Protein AF-A0A7S3HF59-F1 (afdb_monomer_lite)

Structure (mmCIF, N/CA/C/O backbone):
data_AF-A0A7S3HF59-F1
#
_entry.id   AF-A0A7S3HF59-F1
#
loop_
_atom_site.group_PDB
_atom_site.id
_atom_site.type_symbol
_atom_site.label_atom_id
_atom_site.label_alt_id
_atom_site.label_comp_id
_atom_site.label_asym_id
_atom_site.label_entity_id
_atom_site.label_seq_id
_atom_site.pdbx_PDB_ins_code
_atom_site.Cartn_x
_atom_site.Cartn_y
_atom_site.Cartn_z
_atom_site.occupancy
_atom_site.B_iso_or_equiv
_atom_site.auth_seq_id
_atom_site.auth_comp_id
_atom_site.auth_asym_id
_atom_site.auth_atom_id
_atom_site.pdbx_PDB_model_num
ATOM 1 N N . SER A 1 1 ? 33.822 17.112 -40.827 1.00 57.09 1 SER A N 1
ATOM 2 C CA . SER A 1 1 ? 34.136 17.252 -39.387 1.00 57.09 1 SER A CA 1
ATOM 3 C C . SER A 1 1 ? 32.892 17.446 -38.511 1.00 57.09 1 SER A C 1
ATOM 5 O O . SER A 1 1 ? 32.850 16.841 -37.453 1.00 57.09 1 SER A O 1
ATOM 7 N N . SER A 1 2 ? 31.855 18.187 -38.935 1.00 55.84 2 SER A N 1
ATOM 8 C CA . SER A 1 2 ? 30.647 18.466 -38.117 1.00 55.84 2 SER A CA 1
ATOM 9 C C . SER A 1 2 ? 29.689 17.283 -37.843 1.00 55.84 2 SER A C 1
ATOM 11 O O . SER A 1 2 ? 28.862 17.378 -36.943 1.00 55.84 2 SER A O 1
ATOM 13 N N . LEU A 1 3 ? 29.759 16.178 -38.597 1.00 51.94 3 LEU A N 1
ATOM 14 C CA . LEU A 1 3 ? 28.890 15.002 -38.384 1.00 51.94 3 LEU A CA 1
ATOM 15 C C . LEU A 1 3 ? 29.371 14.096 -37.235 1.00 51.94 3 LEU A C 1
ATOM 17 O O . LEU A 1 3 ? 28.558 13.496 -36.537 1.00 51.94 3 LEU A O 1
ATOM 21 N N . TYR A 1 4 ? 30.684 14.042 -37.001 1.00 52.06 4 TYR A N 1
ATOM 22 C CA . TYR A 1 4 ? 31.287 13.193 -35.968 1.00 52.06 4 TYR A CA 1
ATOM 23 C C . TYR A 1 4 ? 31.115 13.768 -34.559 1.00 52.06 4 TYR A C 1
ATOM 25 O O . TYR A 1 4 ? 30.962 13.014 -33.603 1.00 52.06 4 TYR A O 1
ATOM 33 N N . THR A 1 5 ? 31.081 15.097 -34.419 1.00 53.34 5 THR A N 1
ATOM 34 C CA . THR A 1 5 ? 30.805 15.753 -33.135 1.00 53.34 5 THR A CA 1
ATOM 35 C C . THR A 1 5 ? 29.376 15.494 -32.667 1.00 53.34 5 THR A C 1
ATOM 37 O O . THR A 1 5 ? 29.192 15.194 -31.494 1.00 53.34 5 THR A O 1
ATOM 40 N N . CYS A 1 6 ? 28.389 15.501 -33.570 1.00 52.31 6 CYS A N 1
ATOM 41 C CA . CYS A 1 6 ? 26.992 15.229 -33.222 1.00 52.31 6 CYS A CA 1
ATOM 42 C C . CYS A 1 6 ? 26.791 13.780 -32.734 1.00 52.31 6 CYS A C 1
ATOM 44 O O . CYS A 1 6 ? 26.218 13.576 -31.668 1.00 52.31 6 CYS A O 1
ATOM 46 N N . GLN A 1 7 ? 27.366 12.782 -33.422 1.00 55.38 7 GLN A N 1
ATOM 47 C CA . GLN A 1 7 ? 27.322 11.379 -32.975 1.00 55.38 7 GLN A CA 1
ATOM 48 C C . GLN A 1 7 ? 27.998 11.150 -31.615 1.00 55.38 7 GLN A C 1
ATOM 50 O O . GLN A 1 7 ? 27.508 10.350 -30.817 1.00 55.38 7 GLN A O 1
ATOM 55 N N . LEU A 1 8 ? 29.098 11.850 -31.324 1.00 56.16 8 LEU A N 1
ATOM 56 C CA . LEU A 1 8 ? 29.808 11.694 -30.055 1.00 56.16 8 LEU A CA 1
ATOM 57 C C . LEU A 1 8 ? 28.999 12.262 -28.877 1.00 56.16 8 LEU A C 1
ATOM 59 O O . LEU A 1 8 ? 28.932 11.629 -27.826 1.00 56.16 8 LEU A O 1
ATOM 63 N N . THR A 1 9 ? 28.325 13.407 -29.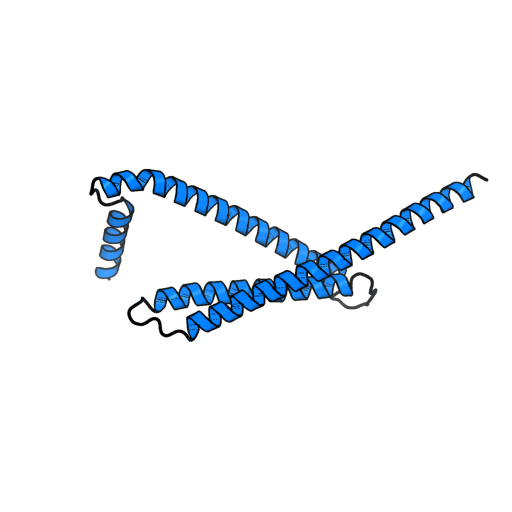057 1.00 57.34 9 THR A N 1
ATOM 64 C CA . THR A 1 9 ? 27.446 13.983 -28.021 1.00 57.34 9 THR A CA 1
ATOM 65 C C . THR A 1 9 ? 26.196 13.126 -27.799 1.00 57.34 9 THR A C 1
ATOM 67 O O . THR A 1 9 ? 25.771 12.940 -26.658 1.00 57.34 9 THR A O 1
ATOM 70 N N . SER A 1 10 ? 25.636 12.535 -28.862 1.00 58.25 10 SER A N 1
ATOM 71 C CA . SER A 1 10 ? 24.507 11.597 -28.757 1.00 58.25 10 SER A CA 1
ATOM 72 C C . SER A 1 10 ? 24.890 10.298 -28.043 1.00 58.25 10 SER A C 1
ATOM 74 O O . SER A 1 10 ? 24.118 9.797 -27.233 1.00 58.25 10 SER A O 1
ATOM 76 N N . CYS A 1 11 ? 26.089 9.762 -28.290 1.00 55.81 11 CYS A N 1
ATOM 77 C CA . CYS A 1 11 ? 26.578 8.569 -27.593 1.00 55.81 11 CYS A CA 1
ATOM 78 C C . CYS A 1 11 ? 26.899 8.834 -26.118 1.00 55.81 11 CYS A C 1
ATOM 80 O O . CYS A 1 11 ? 26.589 7.988 -25.282 1.00 55.81 11 CYS A O 1
ATOM 82 N N . LEU A 1 12 ? 27.485 9.990 -25.782 1.00 59.31 12 LEU A N 1
ATOM 83 C CA . LEU A 1 12 ? 27.787 10.337 -24.388 1.00 59.31 12 LEU A CA 1
ATOM 84 C C . LEU A 1 12 ? 26.500 10.486 -23.564 1.00 59.31 12 LEU A C 1
ATOM 86 O O . LEU A 1 12 ? 26.357 9.879 -22.508 1.00 59.31 12 LEU A O 1
ATOM 90 N N . THR A 1 13 ? 25.521 11.214 -24.104 1.00 60.78 13 THR A N 1
ATOM 91 C CA . THR A 1 13 ? 24.211 11.389 -23.457 1.00 60.78 13 THR A CA 1
ATOM 92 C C . THR A 1 13 ? 23.420 10.080 -23.392 1.00 60.78 13 THR A C 1
ATOM 94 O O . THR A 1 13 ? 22.786 9.803 -22.378 1.00 60.78 13 THR A O 1
ATOM 97 N N . ALA A 1 14 ? 23.500 9.216 -24.410 1.00 61.22 14 ALA A N 1
ATOM 98 C CA . ALA A 1 14 ? 22.896 7.882 -24.365 1.00 61.22 14 ALA A CA 1
ATOM 99 C C . ALA A 1 14 ? 23.549 6.963 -23.315 1.00 61.22 14 ALA A C 1
ATOM 101 O O . ALA A 1 14 ? 22.856 6.170 -22.675 1.00 61.22 14 ALA A O 1
ATOM 102 N N . PHE A 1 15 ? 24.864 7.074 -23.110 1.00 58.91 15 PHE A N 1
ATOM 103 C CA . PHE A 1 15 ? 25.590 6.309 -22.097 1.00 58.91 15 PHE A CA 1
ATOM 104 C C . PHE A 1 15 ? 25.218 6.740 -20.674 1.00 58.91 15 PHE A C 1
ATOM 106 O O . PHE A 1 15 ? 24.954 5.884 -19.823 1.00 58.91 15 PHE A O 1
ATOM 113 N N . ASP A 1 16 ? 2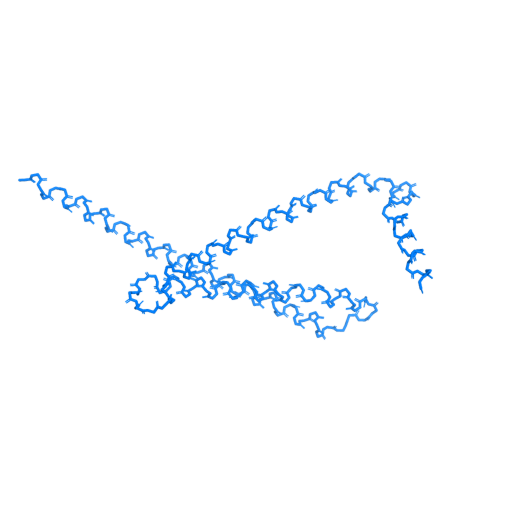5.108 8.047 -20.434 1.00 66.88 16 ASP A N 1
ATOM 114 C CA . ASP A 1 16 ? 24.647 8.585 -19.152 1.00 66.88 16 ASP A CA 1
ATOM 115 C C . ASP A 1 16 ? 23.187 8.200 -18.872 1.00 66.88 16 ASP A C 1
ATOM 117 O O . ASP A 1 16 ? 22.863 7.763 -17.766 1.00 66.88 16 ASP A O 1
ATOM 121 N N . MET A 1 17 ? 22.319 8.234 -19.888 1.00 65.56 17 MET A N 1
ATOM 122 C CA . MET A 1 17 ? 20.915 7.819 -19.760 1.00 65.56 17 MET A CA 1
ATOM 123 C C . MET A 1 17 ? 20.759 6.314 -19.492 1.00 65.56 17 MET A C 1
ATOM 125 O O . MET A 1 17 ? 19.905 5.910 -18.701 1.00 65.56 17 MET A O 1
ATOM 129 N N . ALA A 1 18 ? 21.599 5.465 -20.092 1.00 74.19 18 ALA A N 1
ATOM 130 C CA . ALA A 1 18 ? 21.586 4.026 -19.831 1.00 74.19 18 ALA A CA 1
ATOM 131 C C . ALA A 1 18 ? 22.042 3.692 -18.400 1.00 74.19 18 ALA A C 1
ATOM 133 O O . ALA A 1 18 ? 21.447 2.837 -17.739 1.00 74.19 18 ALA A O 1
ATOM 134 N N . ARG A 1 19 ? 23.068 4.391 -17.897 1.00 77.31 19 ARG A N 1
ATOM 135 C CA . ARG A 1 19 ? 23.538 4.255 -16.510 1.00 77.31 19 ARG A CA 1
ATOM 136 C C . ARG A 1 19 ? 22.492 4.727 -15.509 1.00 77.31 19 ARG A C 1
ATOM 138 O O . ARG A 1 19 ? 22.211 4.007 -14.553 1.00 77.31 19 ARG A O 1
ATOM 145 N N . LEU A 1 20 ? 21.884 5.883 -15.763 1.00 78.44 20 LEU A N 1
ATOM 146 C CA . LEU A 1 20 ? 20.831 6.443 -14.922 1.00 78.44 20 LEU A CA 1
ATOM 147 C C . LEU A 1 20 ? 19.638 5.481 -14.815 1.00 78.44 20 LEU A C 1
ATOM 149 O O . LEU A 1 20 ? 19.186 5.179 -13.714 1.00 78.44 20 LEU A O 1
ATOM 153 N N . ASN A 1 21 ? 19.192 4.914 -15.940 1.00 80.88 21 ASN A N 1
ATOM 154 C CA . ASN A 1 21 ? 18.106 3.933 -15.961 1.00 80.88 21 ASN A CA 1
ATOM 155 C C . ASN A 1 21 ? 18.432 2.670 -15.141 1.00 80.88 21 ASN A C 1
ATOM 157 O O . ASN A 1 21 ? 17.582 2.164 -14.414 1.00 80.88 21 ASN A O 1
ATOM 161 N N . ASN A 1 22 ? 19.669 2.170 -15.208 1.00 82.25 22 ASN A N 1
ATOM 162 C CA . ASN A 1 22 ? 20.080 1.009 -14.414 1.00 82.25 22 ASN A CA 1
ATOM 163 C C . ASN A 1 22 ? 20.107 1.307 -12.906 1.00 82.25 22 ASN A C 1
ATOM 165 O O . ASN A 1 22 ? 19.693 0.459 -12.117 1.00 82.25 22 ASN A O 1
ATOM 169 N N . ILE A 1 23 ? 20.539 2.508 -12.505 1.00 86.44 23 ILE A N 1
ATOM 170 C CA . ILE A 1 23 ? 20.498 2.942 -11.099 1.00 86.44 23 ILE A CA 1
ATOM 171 C C . ILE A 1 23 ? 19.048 3.027 -10.612 1.00 86.44 23 ILE A C 1
ATOM 173 O O . ILE A 1 23 ? 18.733 2.500 -9.546 1.00 86.44 23 ILE A O 1
ATOM 177 N N . PHE A 1 24 ? 18.150 3.621 -11.404 1.00 82.62 24 PHE A N 1
ATOM 178 C CA . PHE A 1 24 ? 16.729 3.692 -11.058 1.00 82.62 24 PHE A CA 1
ATOM 179 C C . PHE A 1 24 ? 16.091 2.309 -10.922 1.00 82.62 24 PHE A C 1
ATOM 181 O O . PHE A 1 24 ? 15.382 2.073 -9.950 1.00 82.62 24 PHE A O 1
ATOM 188 N N . LYS A 1 25 ? 16.384 1.371 -11.829 1.00 82.38 25 LYS A N 1
ATOM 189 C CA . LYS A 1 25 ? 15.915 -0.020 -11.716 1.00 82.38 25 LYS A CA 1
ATOM 190 C C . LYS A 1 25 ? 16.384 -0.690 -10.432 1.00 82.38 25 LYS A C 1
ATOM 192 O O . LYS A 1 25 ? 15.592 -1.346 -9.761 1.00 82.38 25 LYS A O 1
ATOM 197 N N . PHE A 1 26 ? 17.660 -0.516 -10.090 1.00 84.81 26 PHE A N 1
ATOM 198 C CA . PHE A 1 26 ? 18.218 -1.067 -8.862 1.00 84.81 26 PHE A CA 1
ATOM 199 C C . PHE A 1 26 ? 17.519 -0.484 -7.629 1.00 84.81 26 PHE A C 1
ATOM 201 O O . PHE A 1 26 ? 17.101 -1.234 -6.750 1.00 84.81 26 PHE A O 1
ATOM 208 N N . LEU A 1 27 ? 17.330 0.837 -7.581 1.00 85.88 27 LEU A N 1
ATOM 209 C CA . LEU A 1 27 ? 16.627 1.500 -6.483 1.00 85.88 27 LEU A CA 1
ATOM 210 C C . LEU A 1 27 ? 15.171 1.026 -6.386 1.00 85.88 27 LEU A C 1
ATOM 212 O O . LEU A 1 27 ? 14.734 0.652 -5.302 1.00 85.88 27 LEU A O 1
ATOM 216 N N . LEU A 1 28 ? 14.453 0.960 -7.510 1.00 86.12 28 LEU A N 1
ATOM 217 C CA . LEU A 1 28 ? 13.065 0.496 -7.558 1.00 86.12 28 LEU A CA 1
ATOM 218 C C . LEU A 1 28 ? 12.932 -0.952 -7.063 1.00 86.12 28 LEU A C 1
ATOM 220 O O . LEU A 1 28 ? 12.036 -1.245 -6.279 1.00 86.12 28 LEU A O 1
ATOM 224 N N . MET A 1 29 ? 13.839 -1.853 -7.464 1.00 87.88 29 MET A N 1
ATOM 225 C CA . MET A 1 29 ? 13.855 -3.230 -6.956 1.00 87.88 29 MET A CA 1
ATOM 226 C C . MET A 1 29 ? 14.074 -3.280 -5.443 1.00 87.88 29 MET A C 1
ATOM 228 O O . MET A 1 29 ? 13.347 -3.989 -4.758 1.00 87.88 29 MET A O 1
ATOM 232 N N . ASN A 1 30 ? 15.039 -2.525 -4.908 1.00 89.56 30 ASN A N 1
ATOM 233 C CA . ASN A 1 30 ? 15.298 -2.517 -3.465 1.00 89.56 30 ASN A CA 1
ATOM 234 C C . ASN A 1 30 ? 14.105 -1.965 -2.675 1.00 89.56 30 ASN A C 1
ATOM 236 O O . ASN A 1 30 ? 13.700 -2.558 -1.679 1.00 89.56 30 ASN A O 1
ATOM 240 N N . VAL A 1 31 ? 13.509 -0.867 -3.144 1.00 88.75 31 VAL A N 1
ATOM 241 C CA . VAL A 1 31 ? 12.324 -0.266 -2.522 1.00 88.75 31 VAL A CA 1
ATOM 242 C C . VAL A 1 31 ? 11.140 -1.237 -2.545 1.00 88.75 31 VAL A C 1
ATOM 244 O O . VAL A 1 31 ? 10.500 -1.433 -1.517 1.00 88.75 31 VAL A O 1
ATOM 247 N N . ASN A 1 32 ? 10.895 -1.922 -3.664 1.00 90.50 32 ASN A N 1
ATOM 248 C CA . ASN A 1 32 ? 9.828 -2.922 -3.752 1.00 90.50 32 ASN A CA 1
ATOM 249 C C . ASN A 1 32 ? 10.089 -4.143 -2.865 1.00 90.50 32 ASN A C 1
ATOM 251 O O . ASN A 1 32 ? 9.154 -4.682 -2.284 1.00 90.50 32 ASN A O 1
ATOM 255 N N . VAL A 1 33 ? 11.340 -4.577 -2.697 1.00 92.06 33 VAL A N 1
ATOM 256 C CA . VAL A 1 33 ? 11.668 -5.644 -1.737 1.00 92.06 33 VAL A CA 1
ATOM 257 C C . VAL A 1 33 ? 11.349 -5.206 -0.305 1.00 92.06 33 VAL A C 1
ATOM 259 O O . VAL A 1 33 ? 10.762 -5.984 0.442 1.00 92.06 33 VAL A O 1
ATOM 262 N N . ILE A 1 34 ? 11.668 -3.963 0.067 1.00 93.75 34 ILE A N 1
ATOM 263 C CA . ILE A 1 34 ? 11.314 -3.406 1.382 1.00 93.75 34 ILE A CA 1
ATOM 264 C C . ILE A 1 34 ? 9.790 -3.328 1.550 1.00 93.75 34 ILE A C 1
ATOM 266 O O . ILE A 1 34 ? 9.261 -3.717 2.586 1.00 93.75 34 ILE A O 1
ATOM 270 N N . PHE A 1 35 ? 9.050 -2.878 0.537 1.00 91.69 35 PHE A N 1
ATOM 271 C CA . PHE A 1 35 ? 7.590 -2.864 0.620 1.00 91.69 35 PHE A CA 1
ATOM 272 C C . PHE A 1 35 ? 6.995 -4.272 0.705 1.00 91.69 35 PHE A C 1
ATOM 274 O O . PHE A 1 35 ? 6.065 -4.485 1.479 1.00 91.69 35 PHE A O 1
ATOM 281 N N . ALA A 1 36 ? 7.563 -5.257 0.008 1.00 92.81 36 ALA A N 1
ATOM 282 C CA . ALA A 1 36 ? 7.130 -6.645 0.122 1.00 92.81 36 ALA A CA 1
ATOM 283 C C . ALA A 1 36 ? 7.327 -7.191 1.546 1.00 92.81 36 ALA A C 1
ATOM 285 O O . ALA A 1 36 ? 6.442 -7.878 2.056 1.00 92.81 36 ALA A O 1
ATOM 286 N N . THR A 1 37 ? 8.442 -6.869 2.214 1.00 94.19 37 THR A N 1
ATOM 287 C CA . THR A 1 37 ? 8.668 -7.292 3.607 1.00 94.19 37 THR A CA 1
ATOM 288 C C . THR A 1 37 ? 7.737 -6.579 4.582 1.00 94.19 37 THR A C 1
ATOM 290 O O . THR A 1 37 ? 7.231 -7.219 5.503 1.00 94.19 37 THR A O 1
ATOM 293 N N . ILE A 1 38 ? 7.441 -5.296 4.356 1.00 94.44 38 ILE A N 1
ATOM 294 C CA . ILE A 1 38 ? 6.427 -4.554 5.119 1.00 94.44 38 ILE A CA 1
ATOM 295 C C . ILE A 1 38 ? 5.046 -5.202 4.939 1.00 94.44 38 ILE A C 1
ATOM 297 O O . ILE A 1 38 ? 4.383 -5.510 5.927 1.00 94.44 38 ILE A O 1
ATOM 301 N N . GLY A 1 39 ? 4.627 -5.474 3.700 1.00 92.75 39 GLY A N 1
ATOM 302 C CA . GLY A 1 39 ? 3.356 -6.140 3.400 1.00 92.75 39 GLY A CA 1
ATOM 303 C C . GLY A 1 39 ? 3.247 -7.520 4.053 1.00 92.75 39 GLY A C 1
ATOM 304 O O . GLY A 1 39 ? 2.217 -7.848 4.642 1.00 92.75 39 GLY A O 1
ATOM 305 N N . LEU A 1 40 ? 4.337 -8.295 4.042 1.00 94.69 40 LEU A N 1
ATOM 306 C CA . LEU A 1 40 ? 4.417 -9.580 4.736 1.00 94.69 40 LEU A CA 1
ATOM 307 C C . LEU A 1 40 ? 4.262 -9.427 6.256 1.00 94.69 40 LEU A C 1
ATOM 309 O O . LEU A 1 40 ? 3.569 -10.232 6.874 1.00 94.69 40 LEU A O 1
ATOM 313 N N . ALA A 1 41 ? 4.864 -8.400 6.861 1.00 95.75 41 ALA A N 1
ATOM 314 C CA . ALA A 1 41 ? 4.709 -8.124 8.287 1.00 95.75 41 ALA A CA 1
ATOM 315 C C . ALA A 1 41 ? 3.260 -7.756 8.647 1.00 95.75 41 ALA A C 1
ATOM 317 O O . ALA A 1 41 ? 2.728 -8.284 9.621 1.00 95.75 41 ALA A O 1
ATOM 318 N N . PHE A 1 42 ? 2.590 -6.928 7.835 1.00 94.62 42 PHE A N 1
ATOM 319 C CA . PHE A 1 42 ? 1.164 -6.620 8.003 1.00 94.62 42 PHE A CA 1
ATOM 320 C C . PHE A 1 42 ? 0.285 -7.867 7.892 1.00 94.62 42 PHE A C 1
ATOM 322 O O . PHE A 1 42 ? -0.605 -8.076 8.717 1.00 94.62 42 PHE A O 1
ATOM 329 N N . PHE A 1 43 ? 0.564 -8.728 6.913 1.00 93.62 43 PHE A N 1
ATOM 330 C CA . PHE A 1 43 ? -0.150 -9.989 6.745 1.00 93.62 43 PHE A CA 1
ATOM 331 C C . PHE A 1 43 ? 0.066 -10.934 7.938 1.00 93.62 43 PHE A C 1
ATOM 333 O O . PHE A 1 43 ? -0.891 -11.484 8.475 1.00 93.62 43 PHE A O 1
ATOM 340 N N . ALA A 1 44 ? 1.305 -11.078 8.412 1.00 96.75 44 ALA A N 1
ATOM 341 C CA . ALA A 1 44 ? 1.615 -11.885 9.590 1.00 96.75 44 ALA A CA 1
ATOM 342 C C . ALA A 1 44 ? 0.941 -11.338 10.859 1.00 96.75 44 ALA A C 1
ATOM 344 O O . ALA A 1 44 ? 0.404 -12.106 11.655 1.00 96.75 44 ALA A O 1
ATOM 345 N N . PHE A 1 45 ? 0.921 -10.014 11.029 1.00 95.19 45 PHE A N 1
ATOM 346 C CA . PHE A 1 45 ? 0.239 -9.366 12.144 1.00 95.19 45 PHE A CA 1
ATOM 347 C C . PHE A 1 45 ? -1.283 -9.562 12.076 1.00 95.19 45 PHE A C 1
ATOM 349 O O . PHE A 1 45 ? -1.914 -9.823 13.094 1.00 95.19 45 PHE A O 1
ATOM 356 N N . SER A 1 46 ? -1.874 -9.537 10.881 1.00 95.94 46 SER A N 1
ATOM 357 C CA . SER A 1 46 ? -3.284 -9.889 10.686 1.00 95.94 46 SER A CA 1
ATOM 358 C C . SER A 1 46 ? -3.586 -11.338 11.097 1.00 95.94 46 SER A C 1
ATOM 360 O O . SER A 1 46 ? -4.529 -11.574 11.851 1.00 95.94 46 SER A O 1
ATOM 362 N N . LEU A 1 47 ? -2.751 -12.305 10.693 1.00 95.50 47 LEU A N 1
ATOM 363 C CA . LEU A 1 47 ? -2.899 -13.699 11.133 1.00 95.50 47 LEU A CA 1
ATOM 364 C C . LEU A 1 47 ? -2.778 -13.839 12.653 1.00 95.50 47 LEU A C 1
ATOM 366 O O . LEU A 1 47 ? -3.503 -14.630 13.254 1.00 95.50 47 LEU A O 1
ATOM 370 N N . TYR A 1 48 ? -1.895 -13.058 13.278 1.00 95.69 48 TYR A N 1
ATOM 371 C CA . TYR A 1 48 ? -1.794 -12.989 14.732 1.00 95.69 48 TYR A CA 1
ATOM 372 C C . TYR A 1 48 ? -3.091 -12.473 15.370 1.00 95.69 48 TYR A C 1
ATOM 374 O O . TYR A 1 48 ? -3.545 -13.062 16.346 1.00 95.69 48 TYR A O 1
ATOM 382 N N . LEU A 1 49 ? -3.729 -11.440 14.807 1.00 93.38 49 LEU A N 1
ATOM 383 C CA . LEU A 1 49 ? -5.026 -10.960 15.297 1.00 93.38 49 LEU A CA 1
ATOM 384 C C . LEU A 1 49 ? -6.145 -11.994 15.106 1.00 93.38 49 LEU A C 1
ATOM 386 O O . LEU A 1 49 ? -7.006 -12.113 15.968 1.00 93.38 49 LEU A O 1
ATOM 390 N N . PHE A 1 50 ? -6.130 -12.778 14.027 1.00 93.31 50 PHE A N 1
ATOM 391 C CA . PHE A 1 50 ? -7.130 -13.835 13.826 1.00 93.31 50 PHE A CA 1
ATOM 392 C C . PHE A 1 50 ? -6.938 -15.047 14.738 1.00 93.31 50 PHE A C 1
ATOM 394 O O . PHE A 1 50 ? -7.913 -15.689 15.117 1.00 93.31 50 PHE A O 1
ATOM 401 N N . ALA A 1 51 ? -5.692 -15.387 15.064 1.00 93.62 51 ALA A N 1
ATOM 402 C CA . ALA A 1 51 ? -5.374 -16.518 15.931 1.00 93.62 51 ALA A CA 1
ATOM 403 C C . ALA A 1 51 ? -5.333 -16.144 17.425 1.00 93.62 51 ALA A C 1
ATOM 405 O O . ALA A 1 51 ? -5.334 -17.029 18.282 1.00 93.6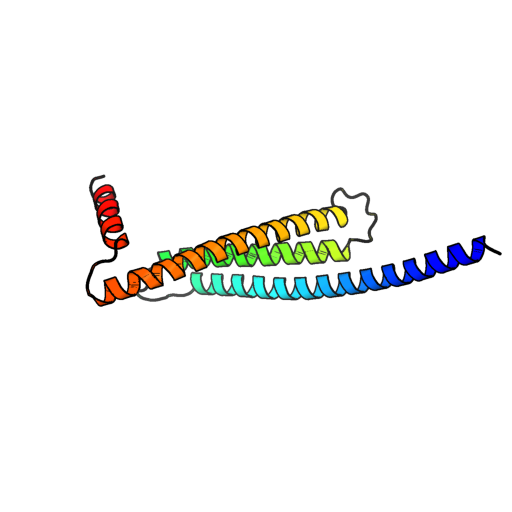2 51 ALA A O 1
ATOM 406 N N . GLY A 1 52 ? -5.250 -14.851 17.741 1.00 92.06 52 GLY A N 1
ATOM 407 C CA . GLY A 1 52 ? -5.158 -14.336 19.099 1.00 92.06 52 GLY A CA 1
ATOM 408 C C . GLY A 1 52 ? -6.475 -14.481 19.854 1.00 92.06 52 GLY A C 1
ATOM 409 O O . GLY A 1 52 ? -7.528 -14.067 19.382 1.00 92.06 52 GLY A O 1
ATOM 410 N N . ASN A 1 53 ? -6.413 -15.041 21.062 1.00 90.00 53 ASN A N 1
ATOM 411 C CA . ASN A 1 53 ? -7.542 -15.032 21.984 1.00 90.00 53 ASN A CA 1
ATOM 412 C C . ASN A 1 53 ? -7.402 -13.827 22.925 1.00 90.00 53 ASN A C 1
ATOM 414 O O . ASN A 1 53 ? -6.615 -13.868 23.871 1.00 90.00 53 ASN A O 1
ATOM 418 N N . PHE A 1 54 ? -8.136 -12.751 22.638 1.00 87.12 54 PHE A N 1
ATOM 419 C CA . PHE A 1 54 ? -8.042 -11.474 23.357 1.00 87.12 54 PHE A CA 1
ATOM 420 C C . PHE A 1 54 ? -8.952 -11.378 24.596 1.00 87.12 54 PHE A C 1
ATOM 422 O O . PHE A 1 54 ? -9.157 -10.289 25.126 1.00 87.12 54 PHE A O 1
ATOM 429 N N . GLY A 1 55 ? -9.454 -12.503 25.115 1.00 88.12 55 GLY A N 1
ATOM 430 C CA . GLY A 1 55 ? -10.245 -12.519 26.348 1.00 88.12 55 GLY A CA 1
ATOM 431 C C . GLY A 1 55 ? -11.607 -11.846 26.172 1.00 88.12 55 GLY A C 1
ATOM 432 O O . GLY A 1 55 ? -12.375 -12.250 25.308 1.00 88.12 55 GLY A O 1
ATOM 433 N N . GLU A 1 56 ? -11.913 -10.850 27.008 1.00 89.12 56 GLU A N 1
ATOM 434 C CA . GLU A 1 56 ? -13.214 -10.153 27.037 1.00 89.12 56 GLU A CA 1
ATOM 435 C C . GLU A 1 56 ? -13.335 -8.996 26.033 1.00 89.12 56 GLU A C 1
ATOM 437 O O . GLU A 1 56 ? -14.364 -8.322 26.001 1.00 89.12 56 GLU A O 1
ATOM 442 N N . LEU A 1 57 ? -12.304 -8.722 25.229 1.00 83.88 57 LEU A N 1
ATOM 443 C CA . LEU A 1 57 ? -12.429 -7.683 24.214 1.00 83.88 57 LEU A CA 1
ATOM 444 C C . LEU A 1 57 ? -13.324 -8.143 23.053 1.00 83.88 57 LEU A C 1
ATOM 446 O O . LEU A 1 57 ? -13.326 -9.317 22.686 1.00 83.88 57 LEU A O 1
ATOM 450 N N . ASP A 1 58 ? -14.037 -7.184 22.457 1.00 86.38 58 ASP A N 1
ATOM 451 C CA . ASP A 1 58 ? -14.996 -7.424 21.379 1.00 86.38 58 ASP A CA 1
ATOM 452 C C . ASP A 1 58 ? -14.346 -8.158 20.183 1.00 86.38 58 ASP A C 1
ATOM 454 O O . ASP A 1 58 ? -13.476 -7.595 19.501 1.00 86.38 58 ASP A O 1
ATOM 458 N N . PRO A 1 59 ? -14.737 -9.418 19.910 1.00 83.62 59 PRO A N 1
ATOM 459 C CA . PRO A 1 59 ? -14.152 -10.209 18.835 1.00 83.62 59 PRO A CA 1
ATOM 460 C C . PRO A 1 59 ? -14.454 -9.633 17.448 1.00 83.62 59 PRO A C 1
ATOM 462 O O . PRO A 1 59 ? -13.660 -9.833 16.524 1.00 83.62 59 PRO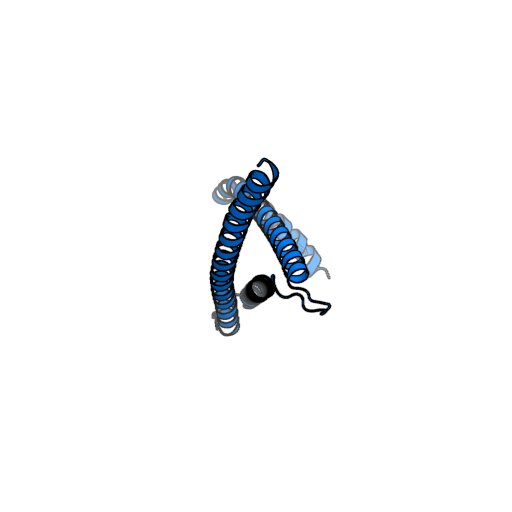 A O 1
ATOM 465 N N . GLU A 1 60 ? -15.560 -8.901 17.282 1.00 83.75 60 GLU A N 1
ATOM 466 C CA . GLU A 1 60 ? -15.930 -8.310 15.993 1.00 83.75 60 GLU A CA 1
ATOM 467 C C . GLU A 1 60 ? -14.969 -7.183 15.601 1.00 83.75 60 GLU A C 1
ATOM 469 O O . GLU A 1 60 ? -14.543 -7.100 14.444 1.00 83.75 60 GLU A O 1
ATOM 474 N N . PHE A 1 61 ? -14.532 -6.380 16.576 1.00 85.44 61 PHE A N 1
ATOM 475 C CA . PHE A 1 61 ? -13.522 -5.345 16.368 1.00 85.44 61 PHE A CA 1
ATOM 476 C C . PHE A 1 61 ? -12.198 -5.932 15.852 1.00 85.44 61 PHE A C 1
ATOM 478 O O . PHE A 1 61 ? -11.656 -5.470 14.842 1.00 85.44 61 PHE A O 1
ATOM 485 N N . PHE A 1 62 ? -11.687 -6.988 16.496 1.00 86.88 62 PHE A N 1
ATOM 486 C CA . PHE A 1 62 ? -10.441 -7.642 16.076 1.00 86.88 62 PHE A CA 1
ATOM 487 C C . PHE A 1 62 ? -10.557 -8.314 14.714 1.00 86.88 62 PHE A C 1
ATOM 489 O O . PHE A 1 62 ? -9.616 -8.248 13.920 1.00 86.88 62 PHE A O 1
ATOM 496 N N . LEU A 1 63 ? -11.709 -8.918 14.418 1.00 86.06 63 LEU A N 1
ATOM 497 C CA . LEU A 1 63 ? -11.988 -9.484 13.105 1.00 86.06 63 LEU A CA 1
ATOM 498 C C . LEU A 1 63 ? -11.957 -8.395 12.022 1.00 86.06 63 LEU A C 1
ATOM 500 O O . LEU A 1 63 ? -11.310 -8.578 10.990 1.00 86.06 63 LEU A O 1
ATOM 504 N N . GLY A 1 64 ? -12.604 -7.252 12.266 1.00 84.25 64 GLY A N 1
ATOM 505 C CA . GLY A 1 64 ? -12.636 -6.122 11.338 1.00 84.25 64 GLY A CA 1
ATOM 506 C C . GLY A 1 64 ? -11.245 -5.548 11.064 1.00 84.25 64 GLY A C 1
ATOM 507 O O . GLY A 1 64 ? -10.818 -5.459 9.910 1.00 84.25 64 GLY A O 1
ATOM 508 N N . VAL A 1 65 ? -10.497 -5.229 12.124 1.00 87.06 65 VAL A N 1
ATOM 509 C CA . VAL A 1 65 ? -9.121 -4.716 12.019 1.00 87.06 65 VAL A CA 1
ATOM 510 C C . VAL A 1 65 ? -8.201 -5.745 11.355 1.00 87.06 65 VAL A C 1
ATOM 512 O O . VAL A 1 65 ? -7.422 -5.401 10.463 1.00 87.06 65 VAL A O 1
ATOM 515 N N . GLY A 1 66 ? -8.328 -7.019 11.731 1.00 88.50 66 GLY A N 1
ATOM 516 C CA . GLY A 1 66 ? -7.585 -8.126 11.140 1.00 88.50 66 GLY A CA 1
ATOM 517 C C . GLY A 1 66 ? -7.829 -8.258 9.637 1.00 88.50 66 GLY A C 1
ATOM 518 O O . GLY A 1 66 ? -6.865 -8.374 8.879 1.00 88.50 66 GLY A O 1
ATOM 519 N N . LEU A 1 67 ? -9.083 -8.176 9.177 1.00 86.50 67 LEU A N 1
ATOM 520 C CA . LEU A 1 67 ? -9.431 -8.232 7.751 1.00 86.50 67 LEU A CA 1
ATOM 521 C C . LEU A 1 67 ? -8.837 -7.061 6.971 1.00 86.50 67 LEU A C 1
ATOM 523 O O . LEU A 1 67 ? -8.239 -7.279 5.917 1.00 86.50 67 LEU A O 1
ATOM 527 N N . ILE A 1 68 ? -8.938 -5.839 7.499 1.00 87.69 68 ILE A N 1
ATOM 528 C CA . ILE A 1 68 ? -8.353 -4.651 6.865 1.00 87.69 68 ILE A CA 1
ATOM 529 C C . ILE A 1 68 ? -6.839 -4.830 6.708 1.00 87.69 68 ILE A C 1
ATOM 531 O O . ILE A 1 68 ? -6.313 -4.692 5.604 1.00 87.69 68 ILE A O 1
ATOM 535 N N . LEU A 1 69 ? -6.140 -5.207 7.782 1.00 90.56 69 LEU A N 1
ATOM 536 C CA . LEU A 1 69 ? -4.692 -5.432 7.752 1.00 90.56 69 LEU A CA 1
ATOM 537 C C . LEU A 1 69 ? -4.300 -6.572 6.803 1.00 90.56 69 LEU A C 1
ATOM 539 O O . LEU A 1 69 ? -3.270 -6.474 6.138 1.00 90.56 69 LEU A O 1
ATOM 543 N N . CYS A 1 70 ? -5.126 -7.618 6.692 1.00 90.12 70 CYS A N 1
ATOM 544 C CA . CYS A 1 70 ? -4.918 -8.719 5.751 1.00 90.12 70 CYS A CA 1
ATOM 545 C C . CYS A 1 70 ? -4.917 -8.214 4.304 1.00 90.12 70 CYS A C 1
ATOM 547 O O . CYS A 1 70 ? -3.953 -8.423 3.565 1.00 90.12 70 CYS A O 1
ATOM 549 N N . PHE A 1 71 ? -5.979 -7.509 3.902 1.00 86.12 71 PHE A N 1
ATOM 550 C CA . PHE A 1 71 ? -6.124 -7.000 2.538 1.00 86.12 71 PHE A CA 1
ATOM 551 C C . PHE A 1 71 ? -5.085 -5.926 2.206 1.00 86.12 71 PHE A C 1
ATOM 553 O O . PHE A 1 71 ? -4.537 -5.918 1.101 1.00 86.12 71 PHE A O 1
ATOM 560 N N . VAL A 1 72 ? -4.755 -5.056 3.163 1.00 88.38 72 VAL A N 1
ATOM 561 C CA . VAL A 1 72 ? -3.685 -4.063 3.002 1.00 88.38 72 VAL A CA 1
ATOM 562 C C . VAL A 1 72 ? -2.331 -4.757 2.841 1.00 88.38 72 VAL A C 1
ATOM 564 O O . VAL A 1 72 ? -1.627 -4.494 1.869 1.00 88.38 72 VAL A O 1
ATOM 567 N N . GLY A 1 73 ? -1.990 -5.711 3.711 1.00 89.62 73 GLY A N 1
ATOM 568 C CA . GLY A 1 73 ? -0.733 -6.459 3.624 1.00 89.62 73 GLY A CA 1
ATOM 569 C C . GLY A 1 73 ? -0.583 -7.210 2.299 1.00 89.62 73 GLY A C 1
ATOM 570 O O . GLY A 1 73 ? 0.446 -7.095 1.628 1.00 89.62 73 GLY A O 1
ATOM 571 N N . LEU A 1 74 ? -1.636 -7.915 1.871 1.00 89.38 74 LEU A N 1
ATOM 572 C CA . LEU A 1 74 ? -1.660 -8.624 0.591 1.00 89.38 74 LEU A CA 1
ATOM 573 C C . LEU A 1 74 ? -1.536 -7.672 -0.600 1.00 89.38 74 LEU A C 1
ATOM 575 O O . LEU A 1 74 ? -0.760 -7.952 -1.511 1.00 89.38 74 LEU A O 1
ATOM 579 N N . SER A 1 75 ? -2.258 -6.549 -0.609 1.00 88.06 75 SER A N 1
ATOM 580 C CA . SER A 1 75 ? -2.196 -5.598 -1.725 1.00 88.06 75 SER A CA 1
ATOM 581 C C . SER A 1 75 ? -0.807 -4.967 -1.872 1.00 88.06 75 SER A C 1
ATOM 583 O O . SER A 1 75 ? -0.286 -4.921 -2.988 1.00 88.06 75 SER A O 1
ATOM 585 N N . ILE A 1 76 ? -0.155 -4.595 -0.762 1.00 90.88 76 ILE A N 1
ATOM 586 C CA . ILE A 1 76 ? 1.234 -4.108 -0.757 1.00 90.88 76 ILE A CA 1
ATOM 587 C C . ILE A 1 76 ? 2.184 -5.190 -1.283 1.00 90.88 76 ILE A C 1
ATOM 589 O O . ILE A 1 76 ? 3.040 -4.907 -2.125 1.00 90.88 76 ILE A O 1
ATOM 593 N N . MET A 1 77 ? 2.030 -6.435 -0.826 1.00 90.00 77 MET A N 1
ATOM 594 C CA . MET A 1 77 ? 2.887 -7.547 -1.241 1.00 90.00 77 MET A CA 1
ATOM 595 C C . MET A 1 77 ? 2.743 -7.843 -2.741 1.00 90.00 77 MET A C 1
ATOM 597 O O . MET A 1 77 ? 3.745 -7.890 -3.456 1.00 90.00 77 MET A O 1
ATOM 601 N N . PHE A 1 78 ? 1.512 -7.966 -3.249 1.00 89.06 78 PHE A N 1
ATOM 602 C CA . PHE A 1 78 ? 1.257 -8.182 -4.676 1.00 89.06 78 PHE A CA 1
ATOM 603 C C . PHE A 1 78 ? 1.739 -7.008 -5.531 1.00 89.06 78 PHE A C 1
ATOM 605 O O . PHE A 1 78 ? 2.402 -7.231 -6.545 1.00 89.06 78 PHE A O 1
ATOM 612 N N . GLY A 1 79 ? 1.468 -5.768 -5.114 1.00 88.00 79 GLY A N 1
ATOM 613 C CA . GLY A 1 79 ? 1.949 -4.568 -5.801 1.00 88.00 79 GLY A CA 1
ATOM 614 C C . GLY A 1 79 ? 3.475 -4.537 -5.898 1.00 88.00 79 GLY A C 1
ATOM 615 O O . GLY A 1 79 ? 4.026 -4.310 -6.974 1.00 88.00 79 GLY A O 1
ATOM 616 N N . SER A 1 80 ? 4.161 -4.876 -4.808 1.00 91.25 80 SER A N 1
ATOM 617 C CA . SER A 1 80 ? 5.624 -4.944 -4.754 1.00 91.25 80 SER A CA 1
ATOM 618 C C . SER A 1 80 ? 6.196 -6.021 -5.680 1.00 91.25 80 SER A C 1
ATOM 620 O O . SER A 1 80 ? 7.164 -5.777 -6.403 1.00 91.25 80 SER A O 1
ATOM 622 N N . CYS A 1 81 ? 5.576 -7.206 -5.725 1.00 87.75 81 CYS A N 1
ATOM 623 C CA . CYS A 1 81 ? 5.960 -8.265 -6.658 1.00 87.75 81 CYS A CA 1
ATOM 624 C C . CYS A 1 81 ? 5.784 -7.831 -8.121 1.00 87.75 81 CYS A C 1
ATOM 626 O O . CYS A 1 81 ? 6.679 -8.067 -8.937 1.00 87.75 81 CYS A O 1
ATOM 628 N N . LEU A 1 82 ? 4.671 -7.164 -8.450 1.00 86.38 82 LEU A N 1
ATOM 629 C CA . LEU A 1 82 ? 4.430 -6.613 -9.786 1.00 86.38 82 LEU A CA 1
ATOM 630 C C . LEU A 1 82 ? 5.469 -5.547 -10.153 1.00 86.38 82 LEU A C 1
ATOM 632 O O . LEU A 1 82 ? 5.985 -5.563 -11.270 1.00 86.38 82 LEU A O 1
ATOM 636 N N . GLY A 1 83 ? 5.835 -4.674 -9.213 1.00 84.38 83 GLY A N 1
ATOM 637 C CA . GLY A 1 83 ? 6.882 -3.672 -9.404 1.00 84.38 83 GLY A CA 1
ATOM 638 C C . GLY A 1 83 ? 8.255 -4.295 -9.685 1.00 84.38 83 GLY A C 1
ATOM 639 O O . GLY A 1 83 ? 8.951 -3.877 -10.613 1.00 84.38 83 GLY A O 1
ATOM 640 N N . CYS A 1 84 ? 8.634 -5.343 -8.944 1.00 87.75 84 CYS A N 1
ATOM 641 C CA . CYS A 1 84 ? 9.866 -6.102 -9.192 1.00 87.75 84 CYS A CA 1
ATOM 642 C C . CYS A 1 84 ? 9.869 -6.768 -10.576 1.00 87.75 84 CYS A C 1
ATOM 644 O O . CYS A 1 84 ? 10.854 -6.654 -11.308 1.00 87.75 84 CYS A O 1
ATOM 646 N N . GLN A 1 85 ? 8.771 -7.429 -10.959 1.00 85.19 85 GLN A N 1
ATOM 647 C CA . GLN A 1 85 ? 8.644 -8.059 -12.279 1.00 85.19 85 GLN A CA 1
ATOM 648 C C . GLN A 1 85 ? 8.668 -7.029 -13.414 1.00 85.19 85 GLN A C 1
ATOM 650 O O . GLN A 1 85 ? 9.322 -7.248 -14.434 1.00 85.19 85 GLN A O 1
ATOM 655 N N . GLY A 1 86 ? 8.004 -5.884 -13.233 1.00 82.81 86 GLY A N 1
ATOM 656 C CA . GLY A 1 86 ? 8.012 -4.783 -14.193 1.00 82.81 86 GLY A CA 1
ATOM 657 C C . GLY A 1 86 ? 9.422 -4.246 -14.444 1.00 82.81 86 GLY A C 1
ATOM 658 O O . GLY A 1 86 ? 9.831 -4.113 -15.598 1.00 82.81 86 GLY A O 1
ATOM 659 N N . ALA A 1 87 ? 10.192 -4.007 -13.377 1.00 83.12 87 ALA A N 1
ATOM 660 C CA . ALA A 1 87 ? 11.572 -3.528 -13.476 1.00 83.12 87 ALA A CA 1
ATOM 661 C C . ALA A 1 87 ? 12.512 -4.547 -14.137 1.00 83.12 87 ALA A C 1
ATOM 663 O O . ALA A 1 87 ? 13.317 -4.171 -14.997 1.00 83.12 87 ALA A O 1
ATOM 664 N N . ALA A 1 88 ? 12.389 -5.828 -13.768 1.00 83.44 88 ALA A N 1
ATOM 665 C CA . ALA A 1 88 ? 13.190 -6.909 -14.337 1.00 83.44 88 ALA A CA 1
ATOM 666 C C . ALA A 1 88 ? 12.944 -7.057 -15.849 1.00 83.44 88 ALA A C 1
ATOM 668 O O . ALA A 1 88 ? 13.892 -7.088 -16.635 1.00 83.44 88 ALA A O 1
ATOM 669 N N . ASN A 1 89 ? 11.678 -7.015 -16.274 1.00 80.12 89 ASN A N 1
ATOM 670 C CA . ASN A 1 89 ? 11.282 -7.306 -17.655 1.00 80.12 89 ASN A CA 1
ATOM 671 C C . ASN A 1 89 ? 11.199 -6.055 -18.554 1.00 80.12 89 ASN A C 1
ATOM 673 O O . ASN A 1 89 ? 10.704 -6.119 -19.679 1.00 80.12 89 ASN A O 1
ATOM 677 N N . GLN A 1 90 ? 11.680 -4.890 -18.102 1.00 72.62 90 GLN A N 1
ATOM 678 C CA . GLN A 1 90 ? 11.550 -3.626 -18.845 1.00 72.62 90 GLN A CA 1
ATOM 679 C C . GLN A 1 90 ? 12.311 -3.613 -20.187 1.00 72.62 90 GLN A C 1
ATOM 681 O O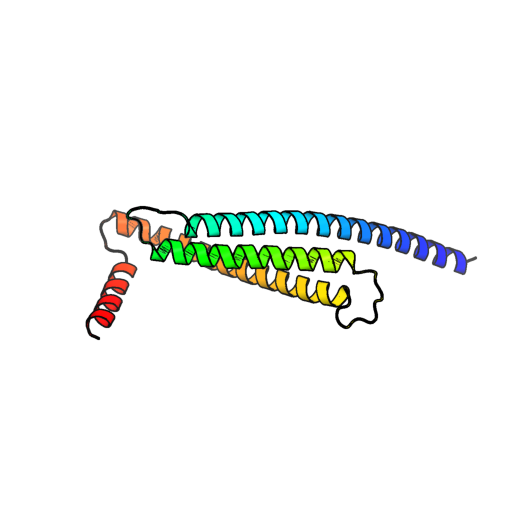 . GLN A 1 90 ? 11.931 -2.883 -21.107 1.00 72.62 90 GLN A O 1
ATOM 686 N N . ASN A 1 91 ? 13.391 -4.394 -20.297 1.00 69.06 91 ASN A N 1
ATOM 687 C CA . ASN A 1 91 ? 14.230 -4.463 -21.500 1.00 69.06 91 ASN A CA 1
ATOM 688 C C . ASN A 1 91 ? 13.878 -5.643 -22.417 1.00 69.06 91 ASN A C 1
ATOM 690 O O . ASN A 1 91 ? 14.390 -5.709 -23.536 1.00 69.06 91 ASN A O 1
ATOM 694 N N . GLU A 1 92 ? 13.023 -6.561 -21.968 1.00 67.62 92 GLU A N 1
ATOM 695 C CA . GLU A 1 92 ? 12.658 -7.727 -22.759 1.00 67.62 92 GLU A CA 1
ATOM 696 C C . GLU A 1 92 ? 11.615 -7.334 -23.811 1.00 67.62 92 GLU A C 1
ATOM 698 O O . GLU A 1 92 ? 10.473 -6.982 -23.507 1.00 67.62 92 GLU A O 1
ATOM 703 N N . ARG A 1 93 ? 12.017 -7.390 -25.085 1.00 56.75 93 ARG A N 1
ATOM 704 C CA . ARG A 1 93 ? 11.099 -7.389 -26.231 1.00 56.75 93 ARG A CA 1
ATOM 705 C C . ARG A 1 93 ? 10.506 -8.788 -26.378 1.00 56.75 93 ARG A C 1
ATOM 707 O O . ARG A 1 93 ? 10.828 -9.501 -27.319 1.00 56.75 93 ARG A O 1
ATOM 714 N N . LEU A 1 94 ? 9.707 -9.219 -25.412 1.00 52.31 94 LEU A N 1
ATOM 715 C CA . LEU A 1 94 ? 8.899 -10.416 -25.597 1.00 52.31 94 LEU A CA 1
ATOM 716 C C . LEU A 1 94 ? 7.590 -10.000 -26.266 1.00 52.31 94 LEU A C 1
ATOM 718 O O . LEU A 1 94 ? 6.884 -9.134 -25.748 1.00 52.31 94 LEU A O 1
ATOM 722 N N . ASP A 1 95 ? 7.254 -10.652 -27.382 1.00 56.81 95 ASP A N 1
ATOM 723 C CA . ASP A 1 95 ? 5.971 -10.576 -28.107 1.00 56.81 95 ASP A CA 1
ATOM 724 C C . ASP A 1 95 ? 4.788 -11.145 -27.283 1.00 56.81 95 ASP A C 1
ATOM 726 O O . ASP A 1 95 ? 3.825 -11.697 -27.808 1.00 56.81 95 ASP A O 1
ATOM 730 N N . SER A 1 96 ? 4.862 -11.039 -25.955 1.00 61.28 96 SER A N 1
ATOM 731 C CA . SER A 1 96 ? 3.815 -11.420 -25.020 1.00 61.28 96 SER A CA 1
ATOM 732 C C . SER A 1 96 ? 2.912 -10.223 -24.736 1.00 61.28 96 SER A C 1
ATOM 734 O O . SER A 1 96 ? 3.358 -9.075 -24.630 1.00 61.28 96 SER A O 1
ATOM 736 N N . PHE A 1 97 ? 1.617 -10.496 -24.563 1.00 61.38 97 PHE A N 1
ATOM 737 C CA . PHE A 1 97 ? 0.601 -9.494 -24.231 1.00 61.38 97 PHE A CA 1
ATOM 738 C C . PHE A 1 97 ? 0.978 -8.662 -22.988 1.00 61.38 97 PHE A C 1
ATOM 740 O O . PHE A 1 97 ? 0.652 -7.471 -22.925 1.00 61.38 97 PHE A O 1
ATOM 747 N N . TRP A 1 98 ? 1.732 -9.271 -22.064 1.00 63.75 98 TRP A N 1
ATOM 748 C CA . TRP A 1 98 ? 2.264 -8.705 -20.823 1.00 63.75 98 TRP A CA 1
ATOM 749 C C . TRP A 1 98 ? 3.703 -8.201 -20.980 1.00 63.75 98 TRP A C 1
ATOM 751 O O . TRP A 1 98 ? 4.646 -8.710 -20.382 1.00 63.75 98 TRP A O 1
ATOM 761 N N . THR A 1 99 ? 3.885 -7.178 -21.808 1.00 70.94 99 THR A N 1
ATOM 762 C CA . THR A 1 99 ? 5.179 -6.499 -21.946 1.00 70.94 99 THR A CA 1
ATOM 763 C C . THR A 1 99 ? 5.504 -5.734 -20.657 1.00 70.94 99 THR A C 1
ATOM 765 O O . THR A 1 99 ? 4.622 -5.069 -20.108 1.00 70.94 99 THR A O 1
ATOM 768 N N . GLY A 1 100 ? 6.764 -5.746 -20.197 1.00 69.50 100 GLY A N 1
ATOM 769 C CA . GLY A 1 100 ? 7.175 -5.108 -18.932 1.00 69.50 100 GLY A CA 1
ATOM 770 C C . GLY A 1 100 ? 6.740 -3.640 -18.789 1.00 69.50 100 GLY A C 1
ATOM 771 O O . GLY A 1 100 ? 6.363 -3.204 -17.707 1.00 69.50 100 GLY A O 1
ATOM 772 N N . ARG A 1 101 ? 6.657 -2.895 -19.902 1.00 74.00 101 ARG A N 1
ATOM 773 C CA . ARG A 1 101 ? 6.135 -1.513 -19.925 1.00 74.00 101 ARG A CA 1
ATOM 774 C C . ARG A 1 101 ? 4.664 -1.391 -19.515 1.00 74.00 101 ARG A C 1
ATOM 776 O O . ARG A 1 101 ? 4.312 -0.424 -18.854 1.00 74.00 101 ARG A O 1
ATOM 783 N N . LYS A 1 102 ? 3.806 -2.344 -19.897 1.00 79.25 102 LYS A N 1
ATOM 784 C CA . LYS A 1 102 ? 2.384 -2.333 -19.511 1.00 79.25 102 LYS A CA 1
ATOM 785 C C . LYS A 1 102 ? 2.216 -2.649 -18.028 1.00 79.25 102 LYS A C 1
ATOM 787 O O . LYS A 1 102 ? 1.390 -2.028 -17.373 1.00 79.25 102 LYS A O 1
ATOM 792 N N . ILE A 1 103 ? 3.026 -3.574 -17.505 1.00 79.94 103 ILE A N 1
ATOM 793 C CA . ILE A 1 103 ? 3.055 -3.900 -16.073 1.00 79.94 103 ILE A CA 1
ATOM 794 C C . ILE A 1 103 ? 3.490 -2.674 -15.268 1.00 79.94 103 ILE A C 1
ATOM 796 O O . ILE A 1 103 ? 2.817 -2.325 -14.306 1.00 79.94 103 ILE A O 1
ATOM 800 N N . ILE A 1 104 ? 4.549 -1.978 -15.703 1.00 79.25 104 ILE A N 1
ATOM 801 C CA . ILE A 1 104 ? 4.991 -0.724 -15.072 1.00 79.25 104 ILE A CA 1
ATOM 802 C C . ILE A 1 104 ? 3.886 0.333 -15.115 1.00 79.25 104 ILE A C 1
ATOM 804 O O . ILE A 1 104 ? 3.629 0.964 -14.101 1.00 79.25 104 ILE A O 1
ATOM 808 N N . PHE A 1 105 ? 3.193 0.497 -16.244 1.00 79.88 105 PHE A N 1
ATOM 809 C CA . PHE A 1 105 ? 2.104 1.470 -16.347 1.00 79.88 105 PHE A CA 1
ATOM 810 C C . PHE A 1 105 ? 0.947 1.166 -15.382 1.00 79.88 105 PHE A C 1
ATOM 812 O O . PHE A 1 105 ? 0.452 2.061 -14.704 1.00 79.88 105 PHE A O 1
ATOM 819 N N . ILE A 1 106 ? 0.533 -0.102 -15.278 1.00 83.44 106 ILE A N 1
ATOM 820 C CA . ILE A 1 106 ? -0.492 -0.524 -14.311 1.00 83.44 106 ILE A CA 1
ATOM 821 C C . ILE A 1 106 ? -0.001 -0.285 -12.879 1.00 83.44 106 ILE A C 1
ATOM 823 O O . ILE A 1 106 ? -0.754 0.213 -12.048 1.00 83.44 106 ILE A O 1
ATOM 827 N N . TYR A 1 107 ? 1.261 -0.606 -12.597 1.00 80.31 107 TYR A N 1
ATOM 828 C CA . TYR A 1 107 ? 1.881 -0.383 -11.296 1.00 80.31 107 TYR A CA 1
ATOM 829 C C . TYR A 1 107 ? 1.928 1.107 -10.918 1.00 80.31 107 TYR A C 1
ATOM 831 O O . TYR A 1 107 ? 1.541 1.465 -9.810 1.00 80.31 107 TYR A O 1
ATOM 839 N N . GLU A 1 108 ? 2.319 1.990 -11.840 1.00 80.62 108 GLU A N 1
ATOM 840 C CA . GLU A 1 108 ? 2.306 3.443 -11.631 1.00 80.62 108 GLU A CA 1
ATOM 841 C C . GLU A 1 108 ? 0.890 3.976 -11.394 1.00 80.62 108 GLU A C 1
ATOM 843 O O . GLU A 1 108 ? 0.689 4.795 -10.499 1.00 80.62 108 GLU A O 1
ATOM 848 N N . LEU A 1 109 ? -0.109 3.492 -12.140 1.00 85.50 109 LEU A N 1
ATOM 849 C CA . LEU A 1 109 ? -1.507 3.861 -11.905 1.00 85.50 109 LEU A CA 1
ATOM 850 C C . LEU A 1 109 ? -1.996 3.416 -10.524 1.00 85.50 109 LEU A C 1
ATOM 852 O O . LEU A 1 109 ? -2.683 4.181 -9.848 1.00 85.50 109 LEU A O 1
ATOM 856 N N . LEU A 1 110 ? -1.630 2.206 -10.094 1.00 82.38 110 LEU A N 1
ATOM 857 C CA . LEU A 1 110 ? -1.957 1.709 -8.759 1.00 82.38 110 LEU A CA 1
ATOM 858 C C . LEU A 1 110 ? -1.291 2.553 -7.669 1.00 82.38 110 LEU A C 1
ATOM 860 O O . LEU A 1 110 ? -1.966 2.907 -6.707 1.00 82.38 110 LEU A O 1
ATOM 864 N N . LEU A 1 111 ? -0.022 2.935 -7.843 1.00 79.19 111 LEU A N 1
ATOM 865 C CA . LEU A 1 111 ? 0.692 3.817 -6.913 1.00 79.19 111 LEU A CA 1
ATOM 866 C C . LEU A 1 111 ? 0.070 5.215 -6.824 1.00 79.19 111 LEU A C 1
ATOM 868 O O . LEU A 1 111 ? -0.063 5.772 -5.738 1.00 79.19 111 LEU A O 1
ATOM 872 N N . LEU A 1 112 ? -0.315 5.805 -7.957 1.00 84.56 112 LEU A N 1
ATOM 873 C CA . LEU A 1 112 ? -0.985 7.107 -7.959 1.00 84.56 112 LEU A CA 1
ATOM 874 C C . LEU A 1 112 ? -2.361 7.022 -7.291 1.00 84.56 112 LEU A C 1
ATOM 876 O O . LEU A 1 112 ? -2.735 7.918 -6.535 1.00 84.56 112 LEU A O 1
ATOM 880 N N . GLY A 1 113 ? -3.093 5.935 -7.539 1.00 82.50 113 GLY A N 1
ATOM 881 C CA . GLY A 1 113 ? -4.361 5.655 -6.876 1.00 82.50 113 GLY A CA 1
ATOM 882 C C . GLY A 1 113 ? -4.202 5.495 -5.365 1.00 82.50 113 GLY A C 1
ATOM 883 O O . GLY A 1 113 ? -4.944 6.123 -4.612 1.00 82.50 113 GLY A O 1
ATOM 884 N N . SER A 1 114 ? -3.215 4.715 -4.911 1.00 77.62 114 SER A N 1
ATOM 885 C CA . SER A 1 114 ? -2.960 4.516 -3.481 1.00 77.62 114 SER A CA 1
ATOM 886 C C . SER A 1 114 ? -2.561 5.821 -2.799 1.00 77.62 114 SER A C 1
ATOM 888 O O . SER A 1 114 ? -3.129 6.155 -1.765 1.00 77.62 114 SER A O 1
ATOM 890 N N . LEU A 1 115 ? -1.686 6.617 -3.420 1.00 79.19 115 LEU A N 1
ATOM 891 C CA . LEU A 1 115 ? -1.304 7.933 -2.908 1.00 79.19 115 LEU A CA 1
ATOM 892 C C . LEU A 1 115 ? -2.514 8.871 -2.778 1.00 79.19 115 LEU A C 1
ATOM 894 O O . LEU A 1 115 ? -2.648 9.578 -1.781 1.00 79.19 115 LEU A O 1
ATOM 898 N N . ALA A 1 116 ? -3.420 8.879 -3.761 1.00 83.81 116 ALA A N 1
ATOM 899 C CA . ALA A 1 116 ? -4.634 9.691 -3.697 1.00 83.81 116 ALA A CA 1
ATOM 900 C C . ALA A 1 116 ? -5.552 9.264 -2.539 1.00 83.81 116 ALA A C 1
ATOM 902 O O . ALA A 1 116 ? -6.092 10.119 -1.834 1.00 83.81 116 ALA A O 1
ATOM 903 N N . VAL A 1 117 ? -5.697 7.954 -2.314 1.00 80.62 117 VAL A N 1
ATOM 904 C CA . VAL A 1 117 ? -6.465 7.406 -1.186 1.00 80.62 117 VAL A CA 1
ATOM 905 C C . VAL A 1 117 ? -5.811 7.765 0.148 1.00 80.62 117 VAL A C 1
ATOM 907 O O . VAL A 1 117 ? -6.506 8.206 1.059 1.00 80.62 117 VAL A O 1
ATOM 910 N N . GLU A 1 118 ? -4.490 7.648 0.267 1.00 74.31 118 GLU A N 1
ATOM 911 C CA . GLU A 1 118 ? -3.750 8.019 1.478 1.00 74.31 118 GLU A CA 1
ATOM 912 C C . GLU A 1 118 ? -3.892 9.510 1.804 1.00 74.31 118 GLU A C 1
ATOM 914 O O . GLU A 1 118 ? -4.167 9.862 2.950 1.00 74.31 118 GLU A O 1
ATOM 919 N N . LEU A 1 119 ? -3.779 10.394 0.807 1.00 81.62 119 LEU A N 1
ATOM 920 C CA . LEU A 1 119 ? -3.993 11.834 0.992 1.00 81.62 119 LEU A CA 1
ATOM 921 C C . LEU A 1 119 ? -5.432 12.148 1.418 1.00 81.62 119 LEU A C 1
ATOM 923 O O . LEU A 1 119 ? -5.654 13.012 2.271 1.00 81.62 119 LEU A O 1
ATOM 927 N N . TYR A 1 120 ? -6.410 11.439 0.855 1.00 85.62 120 TYR A N 1
ATOM 928 C CA . TYR A 1 120 ? -7.807 11.576 1.250 1.00 85.62 120 TYR A CA 1
ATOM 929 C C . TYR A 1 120 ? -8.029 11.124 2.699 1.00 85.62 120 TYR A C 1
ATOM 931 O O . TYR A 1 120 ? -8.596 11.880 3.491 1.00 85.62 120 TYR A O 1
ATOM 939 N N . LEU A 1 121 ? -7.522 9.949 3.076 1.00 76.88 121 LEU A N 1
ATOM 940 C CA . LEU A 1 121 ? -7.598 9.442 4.446 1.00 76.88 121 LEU A CA 1
ATOM 941 C C . LEU A 1 121 ? -6.882 10.366 5.433 1.00 76.88 121 LEU A C 1
ATOM 943 O O . LEU A 1 121 ? -7.439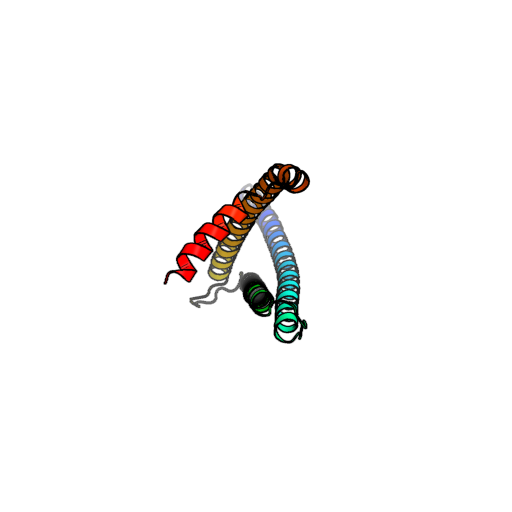 10.675 6.479 1.00 76.88 121 LEU A O 1
ATOM 947 N N . LEU A 1 122 ? -5.702 10.886 5.088 1.00 77.00 122 LEU A N 1
ATOM 948 C CA . LEU A 1 122 ? -4.997 11.873 5.905 1.00 77.00 122 LEU A CA 1
ATOM 949 C C . LEU A 1 122 ? -5.850 13.130 6.119 1.00 77.00 122 LEU A C 1
ATOM 951 O O . LEU A 1 122 ? -5.921 13.645 7.234 1.00 77.00 122 LEU A O 1
ATOM 955 N N . SER A 1 123 ? -6.531 13.608 5.075 1.00 89.25 123 SER A N 1
ATOM 956 C CA . SER A 1 123 ? -7.421 14.766 5.185 1.00 89.25 123 SER A CA 1
ATOM 957 C C . SER A 1 123 ? -8.614 14.502 6.110 1.00 89.25 123 SER A C 1
ATOM 959 O O . SER A 1 123 ? -8.979 15.382 6.890 1.00 89.25 123 SER A O 1
ATOM 961 N N . LEU A 1 124 ? -9.183 13.292 6.074 1.00 84.75 124 LEU A N 1
ATOM 962 C CA . LEU A 1 124 ? -10.250 12.874 6.983 1.00 84.75 124 LEU A CA 1
ATOM 963 C C . LEU A 1 124 ? -9.743 12.774 8.422 1.00 84.75 124 LEU A C 1
ATOM 965 O O . LEU A 1 124 ? -10.363 13.337 9.317 1.00 84.75 124 LEU A O 1
ATOM 969 N N . SER A 1 125 ? -8.590 12.144 8.640 1.00 77.25 125 SER A N 1
ATOM 970 C CA . SER A 1 125 ? -7.981 12.015 9.966 1.00 77.25 125 SER A CA 1
ATOM 971 C C . SER A 1 125 ? -7.652 13.373 10.585 1.00 77.25 125 SER A C 1
ATOM 973 O O . SER A 1 125 ? -7.891 13.581 11.771 1.00 77.25 125 SER A O 1
ATOM 975 N N . LEU A 1 126 ? -7.152 14.330 9.795 1.00 87.69 126 LEU A N 1
ATOM 976 C CA . LEU A 1 126 ? -6.892 15.695 10.266 1.00 87.69 126 LEU A CA 1
ATOM 977 C C . LEU A 1 126 ? -8.180 16.444 10.625 1.00 87.69 126 LEU A C 1
ATOM 979 O O . LEU A 1 126 ? -8.188 17.197 11.598 1.00 87.69 126 LEU A O 1
ATOM 983 N N . ARG A 1 127 ? -9.265 16.237 9.868 1.00 86.75 127 ARG A N 1
ATOM 984 C CA . ARG A 1 127 ? -10.584 16.799 10.197 1.00 86.75 127 ARG A CA 1
ATOM 985 C C . ARG A 1 127 ? -11.127 16.205 11.489 1.00 86.75 127 ARG A C 1
ATOM 987 O O . ARG A 1 127 ? -11.454 16.967 12.389 1.00 86.75 127 ARG A O 1
ATOM 994 N N . ALA A 1 128 ? -11.114 14.880 11.613 1.00 79.50 128 ALA A N 1
ATOM 995 C CA . ALA A 1 128 ? -11.554 14.182 12.815 1.00 79.50 128 ALA A CA 1
ATOM 996 C C . ALA A 1 128 ? -10.738 14.603 14.049 1.00 79.50 128 ALA A C 1
ATOM 998 O O . ALA A 1 128 ? -11.303 14.878 15.100 1.00 79.50 128 ALA A O 1
ATOM 999 N N . ALA A 1 129 ? -9.414 14.740 13.927 1.00 79.38 129 ALA A N 1
ATOM 1000 C CA . ALA A 1 129 ? -8.569 15.245 15.010 1.00 79.38 129 ALA A CA 1
ATOM 1001 C C . ALA A 1 129 ? -8.896 16.705 15.384 1.00 79.38 129 ALA A C 1
ATOM 1003 O O . ALA A 1 129 ? -8.829 17.083 16.555 1.00 79.38 129 ALA A O 1
ATOM 1004 N N . GLY A 1 130 ? -9.252 17.529 14.394 1.00 83.75 130 GLY A N 1
ATOM 1005 C CA . GLY A 1 130 ? -9.719 18.897 14.607 1.00 83.75 130 GLY A CA 1
ATOM 1006 C C . GLY A 1 130 ? -11.055 18.953 15.348 1.00 83.75 130 GLY A C 1
ATOM 1007 O O . GLY A 1 130 ? -11.186 19.728 16.292 1.00 83.75 130 GLY A O 1
ATOM 1008 N N . GLU A 1 131 ? -12.006 18.103 14.964 1.00 80.62 131 GLU A N 1
ATOM 1009 C CA . GLU A 1 131 ? -13.299 17.950 15.640 1.00 80.62 131 GLU A CA 1
ATOM 1010 C C . GLU A 1 131 ? -13.109 17.463 17.075 1.00 80.62 131 GLU A C 1
ATOM 1012 O O . GLU A 1 131 ? -13.603 18.106 17.994 1.00 80.62 131 GLU A O 1
ATOM 1017 N N . TYR A 1 132 ? -12.273 16.444 17.297 1.00 75.25 132 TYR A N 1
ATOM 1018 C CA . TYR A 1 132 ? -11.925 15.976 18.640 1.00 75.25 132 TYR A CA 1
ATOM 1019 C C . TYR A 1 132 ? -11.433 17.106 19.541 1.00 75.25 132 TYR A C 1
ATOM 1021 O O . TYR A 1 132 ? -11.830 17.185 20.697 1.00 75.25 132 TYR A O 1
ATOM 1029 N N . LYS A 1 133 ? -10.598 18.014 19.026 1.00 79.06 133 LYS A N 1
ATOM 1030 C CA . LYS A 1 133 ? -10.093 19.152 19.803 1.00 79.06 133 LYS A CA 1
ATOM 1031 C C . LYS A 1 133 ? -11.196 20.137 20.212 1.00 79.06 133 LYS A C 1
ATOM 1033 O O . LYS A 1 133 ? -11.035 20.827 21.215 1.00 79.06 133 LYS A O 1
ATOM 1038 N N . LEU A 1 134 ? -12.277 20.221 19.438 1.00 78.19 134 LEU A N 1
ATOM 1039 C CA . LEU A 1 134 ? -13.437 21.056 19.746 1.00 78.19 134 LEU A CA 1
ATOM 1040 C C . LEU A 1 134 ? -14.371 20.372 20.748 1.00 78.19 134 LEU A C 1
ATOM 1042 O O . LEU A 1 134 ? -14.845 21.036 21.662 1.00 78.19 134 LEU A O 1
ATOM 1046 N N . THR A 1 135 ? -14.589 19.062 20.616 1.00 70.06 135 THR A N 1
ATOM 1047 C CA . THR A 1 135 ? -15.525 18.312 21.469 1.00 70.06 135 THR A CA 1
ATOM 1048 C C . THR A 1 135 ? -14.922 17.912 22.820 1.00 70.06 135 THR A C 1
ATOM 1050 O O . THR A 1 135 ? -15.645 17.785 23.800 1.00 70.06 135 THR A O 1
ATOM 1053 N N . TYR A 1 136 ? -13.599 17.740 22.913 1.00 70.94 136 TYR A N 1
ATOM 1054 C CA . TYR A 1 136 ? -12.912 17.335 24.149 1.00 70.94 136 TYR A CA 1
ATOM 1055 C C . TYR A 1 136 ? -13.243 18.197 25.387 1.00 70.94 136 TYR A C 1
ATOM 1057 O O . TYR A 1 136 ? -13.576 17.615 26.418 1.00 70.94 136 TYR A O 1
ATOM 1065 N N . PRO A 1 137 ? -13.210 19.546 25.329 1.00 73.38 137 PRO A N 1
ATOM 1066 C CA . PRO A 1 137 ? -13.580 20.369 26.483 1.00 73.38 137 PRO A CA 1
ATOM 1067 C C . PRO A 1 137 ? -15.063 20.250 26.869 1.00 73.38 137 PRO A C 1
ATOM 1069 O O . PRO A 1 137 ? -15.397 20.407 28.037 1.00 73.38 137 PRO A O 1
ATOM 1072 N N . GLU A 1 138 ? -15.959 19.940 25.927 1.00 69.88 138 GLU A N 1
ATOM 1073 C CA . GLU A 1 138 ? -17.387 19.755 26.227 1.00 69.88 138 GLU A CA 1
ATOM 1074 C C . GLU A 1 138 ? -17.634 18.459 27.009 1.00 69.88 138 GLU A C 1
ATOM 1076 O O . GLU A 1 138 ? -18.446 18.438 27.935 1.00 69.88 138 GLU A O 1
ATOM 1081 N N . VAL A 1 139 ? -16.877 17.408 26.684 1.00 66.19 139 VAL A N 1
ATOM 1082 C CA . VAL A 1 139 ? -16.887 16.134 27.416 1.00 66.19 139 VAL A CA 1
ATOM 1083 C C . VAL A 1 139 ? -16.278 16.294 28.812 1.00 66.19 139 VAL A C 1
ATOM 1085 O O . VAL A 1 139 ? -16.775 15.710 29.773 1.00 66.19 139 VAL A O 1
ATOM 1088 N N . GLU A 1 140 ? -15.228 17.110 28.954 1.00 73.38 140 GLU A N 1
ATOM 1089 C CA . GLU A 1 140 ? -14.592 17.402 30.249 1.00 73.38 140 GLU A CA 1
ATOM 1090 C C . GLU A 1 140 ? -15.525 18.193 31.192 1.00 73.38 140 GLU A C 1
ATOM 1092 O O . GLU A 1 140 ? -15.521 17.966 32.402 1.00 73.38 140 GLU A O 1
ATOM 1097 N N . ASP A 1 141 ? -16.409 19.024 30.628 1.00 79.06 141 ASP A N 1
ATOM 1098 C CA . ASP A 1 141 ? -17.501 19.715 31.331 1.00 79.06 141 ASP A CA 1
ATOM 1099 C C . ASP A 1 141 ? -18.718 18.808 31.638 1.00 79.06 141 ASP A C 1
ATOM 1101 O O . ASP A 1 141 ? -19.733 19.274 32.165 1.00 79.06 141 ASP A O 1
ATOM 1105 N N . GLY A 1 142 ? -18.640 17.509 31.324 1.00 76.12 142 GLY A N 1
ATOM 1106 C CA . GLY A 1 142 ? -19.692 16.526 31.595 1.00 76.12 142 GLY A CA 1
ATOM 1107 C C . GLY A 1 142 ? -20.909 16.632 30.674 1.00 76.12 142 GLY A C 1
ATOM 1108 O O . GLY A 1 142 ? -21.978 16.134 31.027 1.00 76.12 142 GLY A O 1
ATOM 1109 N N . LYS A 1 143 ? -20.780 17.293 29.516 1.00 73.69 143 LYS A N 1
ATOM 1110 C CA . LYS A 1 143 ? -21.811 17.258 28.474 1.00 73.69 143 LYS A CA 1
ATOM 1111 C C . LYS A 1 143 ? -21.583 16.052 27.580 1.00 73.69 143 LYS A C 1
ATOM 1113 O O . LYS A 1 143 ? -20.464 15.807 27.131 1.00 73.69 143 LYS A O 1
ATOM 1118 N N . ASP A 1 144 ? -22.663 15.341 27.281 1.00 71.56 144 ASP A N 1
ATOM 1119 C CA . ASP A 1 144 ? -22.600 14.265 26.305 1.00 71.56 144 ASP A CA 1
ATOM 1120 C C . ASP A 1 144 ? -22.293 14.852 24.920 1.00 71.56 144 ASP A C 1
ATOM 1122 O O . ASP A 1 144 ? -22.959 15.800 24.483 1.00 71.56 144 ASP A O 1
ATOM 1126 N N . PRO A 1 145 ? -21.272 14.330 24.229 1.00 66.44 145 PRO A N 1
ATOM 1127 C CA . PRO A 1 145 ? -20.913 14.812 22.911 1.00 66.44 145 PRO A CA 1
ATOM 1128 C C . PRO A 1 145 ? -22.014 14.461 21.904 1.00 66.44 145 PRO A C 1
ATOM 1130 O O . PRO A 1 145 ? -22.684 13.435 22.014 1.00 66.44 145 PRO A O 1
ATOM 1133 N N . GLU A 1 146 ? -22.188 15.306 20.886 1.00 68.75 146 GLU A N 1
ATOM 1134 C CA . GLU A 1 146 ? -23.319 15.237 19.945 1.00 68.75 146 GLU A CA 1
ATOM 1135 C C . GLU A 1 146 ? -23.477 13.865 19.255 1.00 68.75 146 GLU A C 1
ATOM 1137 O O . GLU A 1 146 ? -24.592 13.452 18.934 1.00 68.75 146 GLU A O 1
ATOM 1142 N N . TYR A 1 147 ? -22.385 13.111 19.086 1.00 68.94 147 TYR A N 1
ATOM 1143 C CA . TYR A 1 147 ? -22.437 11.769 18.502 1.00 68.94 147 TYR A CA 1
ATOM 1144 C C . TYR A 1 147 ? -23.163 10.737 19.383 1.00 68.94 147 TYR A C 1
ATOM 1146 O O . TYR A 1 147 ? -23.789 9.839 18.830 1.00 68.94 147 TYR A O 1
ATOM 1154 N N . VAL A 1 148 ? -23.159 10.885 20.715 1.00 70.38 148 VAL A N 1
ATOM 1155 C CA . VAL A 1 148 ? -23.883 9.989 21.643 1.00 70.38 148 VAL A CA 1
ATOM 1156 C C . VAL A 1 148 ? -25.391 10.140 21.448 1.00 70.38 148 VAL A C 1
ATOM 1158 O O . VAL A 1 148 ? -26.113 9.155 21.324 1.00 70.38 148 VAL A O 1
ATOM 1161 N N . MET A 1 149 ? -25.862 11.379 21.281 1.00 70.06 149 MET A N 1
ATOM 1162 C CA . MET A 1 149 ? -27.267 11.643 20.950 1.00 70.06 149 MET A CA 1
ATOM 1163 C C . MET A 1 149 ? -27.657 11.053 19.586 1.00 70.06 149 MET A C 1
ATOM 1165 O O . MET A 1 149 ? -28.802 10.651 19.381 1.00 70.06 149 MET A O 1
ATOM 1169 N N . LEU A 1 150 ? -26.717 10.994 18.637 1.00 72.00 150 LEU A N 1
ATOM 1170 C CA . LEU A 1 150 ? -26.946 10.389 17.327 1.00 72.00 150 LEU A CA 1
ATOM 1171 C C . LEU A 1 150 ? -27.002 8.853 17.405 1.00 72.00 150 LEU A C 1
ATOM 1173 O O . LEU A 1 150 ? -27.848 8.246 16.746 1.00 72.00 150 LEU A O 1
ATOM 1177 N N . GLU A 1 151 ? -26.142 8.231 18.217 1.00 72.94 151 GLU A N 1
ATOM 1178 C CA . GLU A 1 151 ? -26.161 6.787 18.483 1.00 72.94 151 GLU A CA 1
ATOM 1179 C C . GLU A 1 151 ? -27.470 6.349 19.139 1.00 72.94 151 GLU A C 1
ATOM 1181 O O . GLU A 1 151 ? -28.072 5.378 18.677 1.00 72.94 151 GLU A O 1
ATOM 1186 N N . ASP A 1 152 ? -27.977 7.107 20.113 1.00 75.81 152 ASP A N 1
ATOM 1187 C CA . ASP A 1 152 ? -29.268 6.837 20.754 1.00 75.81 152 ASP A CA 1
ATOM 1188 C C . ASP A 1 152 ? -30.422 6.849 19.741 1.00 75.81 152 ASP A C 1
ATOM 1190 O O . ASP A 1 152 ? -31.294 5.973 19.744 1.00 75.81 152 ASP A O 1
ATOM 1194 N N . VAL A 1 153 ? -30.419 7.810 18.810 1.00 76.81 153 VAL A N 1
ATOM 1195 C CA . VAL A 1 153 ? -31.430 7.901 17.743 1.00 76.81 153 VAL A CA 1
ATOM 1196 C C . VAL A 1 153 ? -31.329 6.723 16.769 1.00 76.81 153 VAL A C 1
ATOM 1198 O O . VAL A 1 153 ? -32.354 6.223 16.291 1.00 76.81 153 VAL A O 1
ATOM 1201 N N . ILE A 1 154 ? -30.116 6.261 16.461 1.00 77.50 154 ILE A N 1
ATOM 1202 C CA . ILE A 1 154 ? -29.892 5.106 15.582 1.00 77.50 154 ILE A CA 1
ATOM 1203 C C . ILE A 1 154 ? -30.305 3.806 16.287 1.00 77.50 154 ILE A C 1
ATOM 1205 O O . ILE A 1 154 ? -31.029 3.005 15.689 1.00 77.50 154 ILE A O 1
ATOM 1209 N N . GLN A 1 155 ? -29.939 3.616 17.557 1.00 78.00 155 GLN A N 1
ATOM 1210 C CA . GLN A 1 155 ? -30.374 2.473 18.366 1.00 78.00 155 GLN A CA 1
ATOM 1211 C C . GLN A 1 155 ? -31.896 2.419 18.501 1.00 78.00 155 GLN A C 1
ATOM 1213 O O . GLN A 1 155 ? -32.489 1.357 18.319 1.00 78.00 155 GLN A O 1
ATOM 1218 N N . LEU A 1 156 ? -32.555 3.557 18.739 1.00 79.06 156 LEU A N 1
ATOM 1219 C CA . LEU A 1 156 ? -34.018 3.641 18.790 1.00 79.06 156 LEU A CA 1
ATOM 1220 C C . LEU A 1 156 ? -34.685 3.202 17.481 1.00 79.06 156 LEU A C 1
ATOM 1222 O O . LEU A 1 156 ? -35.791 2.660 17.513 1.00 79.06 156 LEU A O 1
ATOM 1226 N N . LYS A 1 157 ? -34.037 3.417 16.331 1.00 77.75 157 LYS A N 1
ATOM 1227 C CA . LYS A 1 157 ? -34.535 2.924 15.040 1.00 77.75 157 LYS A CA 1
ATOM 1228 C C . LYS A 1 157 ? -34.316 1.427 14.851 1.00 77.75 157 LYS A C 1
ATOM 1230 O O . LYS A 1 157 ? -35.191 0.787 14.281 1.00 77.75 157 LYS A O 1
ATOM 1235 N N . PHE A 1 158 ? -33.196 0.877 15.312 1.00 75.75 158 PHE A N 1
ATOM 1236 C CA . PHE A 1 158 ? -32.913 -0.556 15.191 1.00 75.75 158 PHE A CA 1
ATOM 1237 C C . PHE A 1 158 ? -33.698 -1.416 16.189 1.00 75.75 158 PHE A C 1
ATOM 1239 O O . PHE A 1 158 ? -34.096 -2.516 15.834 1.00 75.75 158 PHE A O 1
ATOM 1246 N N . ASN A 1 159 ? -33.992 -0.910 17.389 1.00 72.44 159 ASN A N 1
ATOM 1247 C CA . ASN A 1 159 ? -34.775 -1.630 18.403 1.00 72.44 159 ASN A CA 1
ATOM 1248 C C . ASN A 1 159 ? -36.294 -1.640 18.137 1.00 72.44 159 ASN A C 1
ATOM 1250 O O . ASN A 1 159 ? -37.022 -2.364 18.811 1.00 72.44 159 ASN A O 1
ATOM 1254 N N . ASN A 1 160 ? -36.786 -0.818 17.203 1.00 58.38 160 ASN A N 1
ATOM 1255 C CA . ASN A 1 160 ? -38.206 -0.745 16.823 1.00 58.38 160 ASN A CA 1
ATOM 1256 C C . ASN A 1 160 ? -38.532 -1.506 15.520 1.00 58.38 160 ASN A C 1
ATOM 1258 O O . ASN A 1 160 ? -39.625 -1.337 14.973 1.00 58.38 160 ASN A O 1
ATOM 1262 N N . ILE A 1 161 ? -37.595 -2.313 15.017 1.00 51.62 161 ILE A N 1
ATOM 1263 C CA . ILE A 1 161 ? -37.777 -3.255 13.900 1.00 51.62 161 ILE A CA 1
ATOM 1264 C C . ILE A 1 161 ? -37.729 -4.670 14.470 1.00 51.62 161 ILE A C 1
ATOM 1266 O O . ILE A 1 161 ? -38.580 -5.487 14.051 1.00 51.62 161 ILE A O 1
#

Radius of gyration: 25.93 Å; chains: 1; bounding box: 72×38×71 Å

Secondary structure (DSSP, 8-state):
-HHHHHHHHHHHHHHHHHHHHHHHHHHHHHHHHHHHHHHHHHHHHHHHHHH---TTS-HHHHHHHHHHHHHHHHHHHHHHHHHHHHHHGGG----SSS-HHHHHHHHHHHHHHHHHHHHHHHHHHHHHHHHHHHHHHHHHTTPPPHHHHHHHHHHHHHTT-

Foldseek 3Di:
DVVVVVVVVVVVVVVVVVVVLVVVLVVQLVVLVVLLVVLVVLLVVLVCLVPDDPDPPDNVVSPVSSVVSNVSSVVSNVLSVLSNQLSVQQPDPDPDPPRSVVSVVVSVVVVVVVVVVVVVVVVVVVVVVVVCVVCVVVVVVVHDGPVVVVVVVVVVVVVVD

Organism: NCBI:txid89044

Sequence (161 aa):
SSLYTCQLTSCLTAFDMARLNNIFKFLLMNVNVIFATIGLAFFAFSLYLFAGNFGELDPEFFLGVGLILCFVGLSIMFGSCLGCQGAANQNERLDSFWTGRKIIFIYELLLLGSLAVELYLLSLSLRAAGEYKLTYPEVEDGKDPEYVMLEDVIQLKFNNI

pLDDT: mean 79.02, std 11.67, range [51.62, 96.75]